Protein AF-A0A821VR45-F1 (afdb_monomer)

Radius of gyration: 16.84 Å; Cα contacts (8 Å, |Δi|>4): 100; chains: 1; bounding box: 35×27×66 Å

Solvent-accessible surface area (backbone atoms only — not comparable to full-atom values): 7878 Å² total; per-residue (Å²): 143,83,82,83,82,85,71,82,69,77,79,67,82,43,49,40,63,65,48,70,49,56,97,85,56,51,68,69,53,52,52,51,36,44,49,53,52,52,53,49,39,57,58,25,68,75,42,59,81,92,66,40,83,59,48,47,70,58,50,37,40,40,54,46,27,44,53,37,61,68,35,69,70,50,30,48,49,30,75,72,71,72,58,77,80,81,74,71,62,79,87,74,53,48,59,63,46,27,68,47,36,78,88,36,44,63,58,37,51,53,52,57,72,75,47,51,75,68,54,50,52,40,51,72,76,43,80,70,98,119

Sequence (130 aa):
MGQETSKQTETLPTPYDILGATQTDNDYRLRLAYYKRIHQYKKDRLQTPENRKITPEYFSLICRAYETLSDRDKRKKYDEDGEWIKHLPLENYTLQQL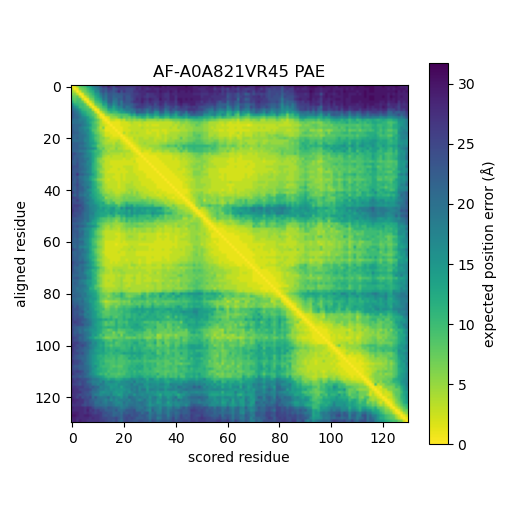AAEPELANELKTRLKNATLREINFLLIYPSPF

Secondary structure (DSSP, 8-state):
-----------PPPHHHHHT--TT--HHHHHHHHHHHHHHHHHHHTS-GGG-SS-HHHHHHHHHHHHHHHSHHHHHHHHHH----S---GGG--HHHHHH-GGGHHHHHHHHHHS-HHHHHHHHHS----

Foldseek 3Di:
DDDDDPDPPPCDQALCNLLVHDPPDDLVVLVVSLVVVVVLQVVLVVDDPVSRPAALLSNQQSVQSSVQCNDPVSVVCCVVVVDGDSDDPPVLGQLSSLVRDPVSVVVSVVCVVVDDPVVVCCSVPPSDPD

pLDDT: mean 73.31, std 14.14, range [34.53, 88.19]

Mean predicted aligned error: 10.78 Å

Structure (mmCIF, N/CA/C/O backbone):
data_AF-A0A821VR45-F1
#
_entry.id   AF-A0A821VR45-F1
#
loop_
_atom_site.group_PDB
_atom_site.id
_atom_site.type_symbol
_atom_site.label_atom_id
_atom_site.label_alt_id
_atom_site.label_comp_id
_atom_site.label_asym_id
_atom_site.label_entity_id
_atom_site.label_seq_id
_atom_site.pdbx_PDB_ins_code
_atom_site.Cartn_x
_atom_site.Cartn_y
_atom_site.Cartn_z
_atom_site.occupancy
_atom_site.B_iso_or_equiv
_atom_site.auth_seq_id
_atom_site.auth_comp_id
_atom_site.auth_asym_id
_atom_site.auth_atom_id
_atom_site.pdbx_PDB_model_num
ATOM 1 N N . MET A 1 1 ? -1.635 -12.025 42.981 1.00 40.75 1 MET A N 1
ATOM 2 C CA . MET A 1 1 ? -0.946 -13.045 42.163 1.00 40.75 1 MET A CA 1
ATOM 3 C C . MET A 1 1 ? -1.693 -13.164 40.843 1.00 40.75 1 MET A C 1
ATOM 5 O O . MET A 1 1 ? -2.676 -13.880 40.766 1.00 40.75 1 MET A O 1
ATOM 9 N N . GLY A 1 2 ? -1.294 -12.375 39.850 1.00 44.62 2 GLY A N 1
ATOM 10 C CA . GLY A 1 2 ? -1.759 -12.481 38.468 1.00 44.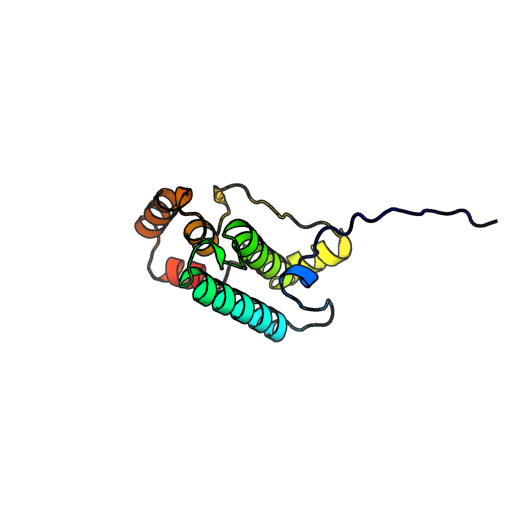62 2 GLY A CA 1
ATOM 11 C C . GLY A 1 2 ? -0.516 -12.295 37.617 1.00 44.62 2 GLY A C 1
ATOM 12 O O . GLY A 1 2 ? -0.055 -11.170 37.469 1.00 44.62 2 GLY A O 1
ATOM 13 N N . GLN A 1 3 ? 0.109 -13.413 37.261 1.00 35.81 3 GLN A N 1
ATOM 14 C CA . GLN A 1 3 ? 1.413 -13.448 36.614 1.00 35.81 3 GLN A CA 1
ATOM 15 C C . GLN A 1 3 ? 1.335 -12.938 35.177 1.00 35.81 3 GLN A C 1
ATOM 17 O O . GLN A 1 3 ? 0.355 -13.154 34.464 1.00 35.81 3 GLN A O 1
ATOM 22 N N . GLU A 1 4 ? 2.423 -12.271 34.820 1.00 47.53 4 GLU A N 1
ATOM 23 C CA . GLU A 1 4 ? 2.854 -11.824 33.508 1.00 47.53 4 GLU A CA 1
ATOM 24 C C . GLU A 1 4 ? 2.512 -12.762 32.344 1.00 47.53 4 GLU A C 1
ATOM 26 O O . GLU A 1 4 ? 2.774 -13.961 32.376 1.00 47.53 4 GLU A O 1
ATOM 31 N N . THR A 1 5 ? 2.095 -12.161 31.229 1.00 39.16 5 THR A N 1
ATOM 32 C CA . THR A 1 5 ? 2.602 -12.575 29.914 1.00 39.16 5 THR A CA 1
ATOM 33 C C . THR A 1 5 ? 3.087 -11.341 29.167 1.00 39.16 5 THR A C 1
ATOM 35 O O . THR A 1 5 ? 2.423 -10.769 28.308 1.00 39.16 5 THR A O 1
ATOM 38 N N . SER A 1 6 ? 4.297 -10.929 29.529 1.00 48.25 6 SER A N 1
ATOM 39 C CA . SER A 1 6 ? 5.170 -10.095 28.715 1.00 48.25 6 SER A CA 1
ATOM 40 C C . SER A 1 6 ? 5.454 -10.825 27.400 1.00 48.25 6 SER A C 1
ATOM 42 O O . SER A 1 6 ? 6.446 -11.539 27.280 1.00 48.25 6 SER A O 1
ATOM 44 N N . LYS A 1 7 ? 4.578 -10.691 26.401 1.00 40.00 7 LYS A N 1
ATOM 45 C CA . LYS A 1 7 ? 4.986 -10.951 25.021 1.00 40.00 7 LYS A CA 1
ATOM 46 C C . LYS A 1 7 ? 5.682 -9.696 24.542 1.00 40.00 7 LYS A C 1
ATOM 48 O O . LYS A 1 7 ? 5.051 -8.675 24.296 1.00 40.00 7 LYS A O 1
ATOM 53 N N . GLN A 1 8 ? 7.002 -9.787 24.469 1.00 34.53 8 GLN A N 1
ATOM 54 C CA . GLN A 1 8 ? 7.825 -8.918 23.650 1.00 34.53 8 GLN A CA 1
ATOM 55 C C . GLN A 1 8 ? 7.246 -8.958 22.227 1.00 34.53 8 GLN A C 1
ATOM 57 O O . GLN A 1 8 ? 7.567 -9.846 21.445 1.00 34.53 8 GLN A O 1
ATOM 62 N N . THR A 1 9 ? 6.314 -8.064 21.899 1.00 40.84 9 THR A N 1
ATOM 63 C CA . THR A 1 9 ? 5.933 -7.822 20.511 1.00 40.84 9 THR A CA 1
ATOM 64 C C . THR A 1 9 ? 7.107 -7.092 19.900 1.00 40.84 9 THR A C 1
A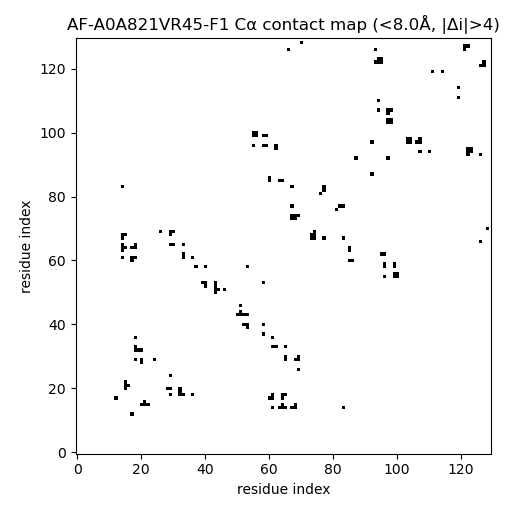TOM 66 O O . THR A 1 9 ? 7.219 -5.875 20.034 1.00 40.84 9 THR A O 1
ATOM 69 N N . GLU A 1 10 ? 8.018 -7.836 19.277 1.00 42.62 10 GLU A N 1
ATOM 70 C CA . GLU A 1 10 ? 8.841 -7.293 18.204 1.00 42.62 10 GLU A CA 1
ATOM 71 C C . GLU A 1 10 ? 7.875 -6.532 17.294 1.00 42.62 10 GLU A C 1
ATOM 73 O O . GLU A 1 10 ? 7.001 -7.134 16.670 1.00 42.62 10 GLU A O 1
ATOM 78 N N . THR A 1 11 ? 7.910 -5.199 17.343 1.00 52.22 11 THR A N 1
ATOM 79 C CA . THR A 1 11 ? 6.956 -4.335 16.645 1.00 52.22 11 THR A CA 1
ATOM 80 C C . THR A 1 11 ? 7.258 -4.414 15.159 1.00 52.22 11 THR A C 1
ATOM 82 O O . THR A 1 11 ? 7.928 -3.556 14.585 1.00 52.22 11 THR A O 1
ATOM 85 N N . LEU A 1 12 ? 6.834 -5.508 14.535 1.00 57.62 12 LEU A N 1
ATOM 86 C CA . LEU A 1 12 ? 6.828 -5.648 13.099 1.00 57.62 12 LEU A CA 1
ATOM 87 C C . LEU A 1 12 ? 5.955 -4.510 12.559 1.00 57.62 12 LEU A C 1
ATOM 89 O O . LEU A 1 12 ? 4.847 -4.327 13.063 1.00 57.62 12 LEU A O 1
ATOM 93 N N . PRO A 1 13 ? 6.434 -3.740 11.567 1.00 73.12 13 PRO A N 1
ATOM 94 C CA . PRO A 1 13 ? 5.687 -2.602 11.056 1.00 73.12 13 PRO A CA 1
ATOM 95 C C . PRO A 1 13 ? 4.322 -3.090 10.575 1.00 73.12 13 PRO A C 1
ATOM 97 O O . PRO A 1 13 ? 4.239 -3.980 9.719 1.00 73.12 13 PRO A O 1
ATOM 100 N N . THR A 1 14 ? 3.260 -2.559 11.177 1.00 85.06 14 THR A N 1
ATOM 101 C CA . THR A 1 14 ? 1.897 -2.934 10.810 1.00 85.06 14 THR A CA 1
ATOM 102 C C . THR A 1 14 ? 1.546 -2.315 9.452 1.00 85.06 14 THR A C 1
ATOM 104 O O . THR A 1 14 ? 2.149 -1.312 9.051 1.00 85.06 14 THR A O 1
ATOM 107 N N . PRO A 1 15 ? 0.556 -2.853 8.719 1.00 84.19 15 PRO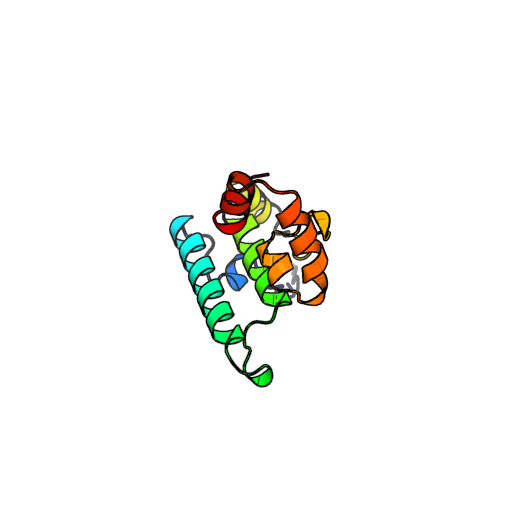 A N 1
ATOM 108 C CA . PRO A 1 15 ? 0.040 -2.214 7.509 1.00 84.19 15 PRO A CA 1
ATOM 109 C C . PRO A 1 15 ? -0.362 -0.751 7.752 1.00 84.19 15 PRO A C 1
ATOM 111 O O . PRO A 1 15 ? -0.124 0.121 6.912 1.00 84.19 15 PRO A O 1
ATOM 114 N N . TYR A 1 16 ? -0.924 -0.480 8.933 1.00 86.81 16 TYR A N 1
ATOM 115 C CA . TYR A 1 16 ? -1.316 0.850 9.385 1.00 86.81 16 TYR A CA 1
ATOM 116 C C . TYR A 1 16 ? -0.100 1.780 9.534 1.00 86.81 16 TYR A C 1
ATOM 118 O O . TYR A 1 16 ? -0.110 2.883 8.982 1.00 86.81 16 TYR A O 1
ATOM 126 N N . ASP A 1 17 ? 0.992 1.313 10.150 1.00 87.88 17 ASP A N 1
ATOM 127 C CA . ASP A 1 17 ? 2.240 2.083 10.288 1.00 87.88 17 ASP A CA 1
ATOM 128 C C . ASP A 1 17 ? 2.893 2.384 8.930 1.00 87.88 17 ASP A C 1
ATOM 130 O O . ASP A 1 17 ? 3.390 3.489 8.685 1.00 87.88 17 ASP A O 1
ATOM 134 N N . ILE A 1 18 ? 2.860 1.416 8.010 1.00 88.19 18 ILE A N 1
ATOM 135 C CA . ILE A 1 18 ? 3.464 1.540 6.677 1.00 88.19 18 ILE A CA 1
ATOM 136 C C . ILE A 1 18 ? 2.745 2.602 5.847 1.00 88.19 18 ILE A C 1
ATOM 138 O O . ILE A 1 18 ? 3.401 3.423 5.202 1.00 88.19 18 ILE A O 1
ATOM 142 N N . LEU A 1 19 ? 1.410 2.636 5.879 1.00 85.25 19 LEU A N 1
ATOM 143 C CA . LEU A 1 19 ? 0.656 3.712 5.232 1.00 85.25 19 LEU A CA 1
ATOM 144 C C . LEU A 1 19 ? 0.764 5.024 6.020 1.00 85.25 19 LEU A C 1
ATOM 146 O O . LEU A 1 19 ? 0.785 6.103 5.420 1.00 85.25 19 LEU A O 1
ATOM 150 N N . GLY A 1 20 ? 0.927 4.950 7.342 1.00 85.06 20 GLY A N 1
ATOM 151 C CA . GLY A 1 20 ? 0.768 6.078 8.259 1.00 85.06 20 GLY A CA 1
ATOM 152 C C . GLY A 1 20 ? -0.708 6.426 8.456 1.00 85.06 20 GLY A C 1
ATOM 153 O O . GLY A 1 20 ? -1.067 7.602 8.426 1.00 85.06 20 GLY A O 1
ATOM 154 N N . ALA A 1 21 ? -1.550 5.400 8.565 1.00 86.62 21 ALA A N 1
ATOM 155 C CA . ALA A 1 21 ? -2.987 5.497 8.800 1.00 86.62 21 ALA A CA 1
ATOM 156 C C . ALA A 1 21 ? -3.349 4.816 10.126 1.00 86.62 21 ALA A C 1
ATOM 158 O O . ALA A 1 21 ? -2.566 4.032 10.655 1.00 86.62 21 ALA A O 1
ATOM 159 N N . THR A 1 22 ? -4.533 5.093 10.664 1.00 84.31 22 THR A N 1
ATOM 160 C CA . THR A 1 22 ? -5.035 4.465 11.895 1.00 84.31 22 THR A CA 1
ATOM 161 C C . THR A 1 22 ? -6.105 3.413 11.603 1.00 84.31 22 THR A C 1
ATOM 163 O O . THR A 1 22 ? -6.795 3.467 10.586 1.00 84.31 22 THR A O 1
ATOM 166 N N . GLN A 1 23 ? -6.321 2.484 12.541 1.00 80.38 23 GLN A N 1
ATOM 167 C CA . GLN A 1 23 ? -7.432 1.515 12.492 1.00 80.38 23 GLN A CA 1
ATOM 168 C C . GLN A 1 23 ? -8.821 2.166 12.411 1.00 80.38 23 GLN A C 1
ATOM 170 O O . GLN A 1 23 ? -9.785 1.516 12.022 1.00 80.38 23 GLN A O 1
ATOM 175 N N . THR A 1 24 ? -8.941 3.446 12.758 1.00 82.44 24 THR A N 1
ATOM 176 C CA . THR A 1 24 ? -10.186 4.221 12.677 1.00 82.44 24 THR A CA 1
ATOM 177 C C . THR A 1 24 ? -10.349 4.973 11.356 1.00 82.44 24 THR A C 1
ATOM 179 O O . THR A 1 24 ? -11.403 5.564 11.116 1.00 82.44 24 THR A O 1
ATOM 182 N N . ASP A 1 25 ? -9.332 4.976 10.489 1.00 83.56 25 ASP A N 1
ATOM 183 C CA . ASP A 1 25 ? -9.400 5.677 9.214 1.00 83.56 25 ASP A CA 1
ATOM 184 C C . ASP A 1 25 ? -10.342 4.965 8.229 1.00 83.56 25 ASP A C 1
ATOM 186 O O . ASP A 1 25 ? -10.371 3.734 8.094 1.00 83.56 25 ASP A O 1
ATOM 190 N N . ASN A 1 26 ? -11.118 5.790 7.522 1.00 85.12 26 ASN A N 1
ATOM 191 C CA . ASN A 1 26 ? -12.023 5.374 6.453 1.00 85.12 26 ASN A CA 1
ATOM 192 C C . ASN A 1 26 ? -11.238 5.058 5.163 1.00 85.12 26 ASN A C 1
ATOM 194 O O . ASN A 1 26 ? -10.153 5.599 4.935 1.00 85.12 26 ASN A O 1
ATOM 198 N N . ASP A 1 27 ? -11.834 4.271 4.272 1.00 82.88 27 ASP A N 1
ATOM 199 C CA . ASP A 1 27 ? -11.307 3.831 2.974 1.00 82.88 27 ASP A CA 1
ATOM 200 C C . ASP A 1 27 ? -10.748 5.005 2.146 1.00 82.88 27 ASP A C 1
ATOM 202 O O . ASP A 1 27 ? -9.677 4.919 1.538 1.00 82.88 27 ASP A O 1
ATOM 206 N N . TYR A 1 28 ? -11.422 6.161 2.189 1.00 84.00 28 TYR A N 1
ATOM 207 C CA . TYR A 1 28 ? -10.952 7.391 1.544 1.00 84.00 28 TYR A CA 1
ATOM 208 C C . TYR A 1 28 ? -9.592 7.870 2.078 1.00 84.00 28 TYR A C 1
ATOM 210 O O . TYR A 1 28 ? -8.716 8.265 1.305 1.00 84.00 28 TYR A O 1
ATOM 218 N N . ARG A 1 29 ? -9.393 7.837 3.400 1.00 85.12 29 ARG A N 1
ATOM 219 C CA . ARG A 1 29 ? -8.137 8.261 4.031 1.00 85.12 29 ARG A CA 1
ATOM 220 C C . ARG A 1 29 ? -7.014 7.267 3.776 1.00 85.12 29 ARG A C 1
ATOM 222 O O . ARG A 1 29 ? -5.906 7.709 3.484 1.00 85.12 29 ARG A O 1
ATOM 229 N N . LEU A 1 30 ? -7.311 5.967 3.790 1.00 85.56 30 LEU A N 1
ATOM 230 C CA . LEU A 1 30 ? -6.360 4.918 3.409 1.00 85.56 30 LEU A CA 1
ATOM 231 C C . LEU A 1 30 ? -5.863 5.125 1.976 1.00 85.56 30 LEU A C 1
ATOM 233 O O . LEU A 1 30 ? -4.658 5.152 1.723 1.00 85.56 30 LEU A O 1
ATOM 237 N N . ARG A 1 31 ? -6.786 5.389 1.048 1.00 84.94 31 ARG A N 1
ATOM 238 C CA . ARG A 1 31 ? -6.462 5.708 -0.346 1.00 84.94 31 ARG A CA 1
ATOM 239 C C . ARG A 1 31 ? -5.607 6.971 -0.465 1.00 84.94 31 ARG A C 1
ATOM 241 O O . ARG A 1 31 ? -4.642 6.997 -1.226 1.00 84.94 31 ARG A O 1
ATOM 248 N N . LEU A 1 32 ? -5.928 8.019 0.292 1.00 85.69 32 LEU A N 1
ATOM 249 C CA . LEU A 1 32 ? -5.154 9.260 0.289 1.00 85.69 32 LEU A CA 1
ATOM 250 C C . LEU A 1 32 ? -3.737 9.060 0.852 1.00 85.69 32 LEU A C 1
ATOM 252 O O . LEU A 1 32 ? -2.778 9.593 0.291 1.00 85.69 32 LEU A O 1
ATOM 256 N N . ALA A 1 33 ? -3.594 8.302 1.940 1.00 86.25 33 ALA A N 1
ATOM 257 C CA . ALA A 1 33 ? -2.304 7.956 2.531 1.00 86.25 33 ALA A CA 1
ATOM 258 C C . ALA A 1 33 ? -1.443 7.167 1.537 1.00 86.25 33 ALA A C 1
ATOM 260 O O . ALA A 1 33 ? -0.296 7.539 1.288 1.00 86.25 33 ALA A O 1
ATOM 261 N N . TYR A 1 34 ? -2.036 6.166 0.885 1.00 86.06 34 TYR A N 1
ATOM 262 C CA . TYR A 1 34 ? -1.398 5.413 -0.186 1.00 86.06 34 TYR A CA 1
ATOM 263 C C . TYR A 1 34 ? -0.897 6.337 -1.307 1.00 86.06 34 TYR A C 1
ATOM 265 O O . TYR A 1 34 ? 0.301 6.357 -1.588 1.00 86.06 34 TYR A O 1
ATOM 273 N N . TYR A 1 35 ? -1.749 7.203 -1.873 1.00 84.19 35 TYR A N 1
ATOM 274 C CA . TYR A 1 35 ? -1.315 8.132 -2.923 1.00 84.19 35 TYR A CA 1
ATOM 275 C C . TYR A 1 35 ? -0.166 9.040 -2.482 1.00 84.19 35 TYR A C 1
ATOM 277 O O . TYR A 1 35 ? 0.776 9.241 -3.251 1.00 84.19 35 TYR A O 1
ATOM 285 N N . LYS A 1 36 ? -0.192 9.563 -1.250 1.00 86.00 36 LYS A N 1
ATOM 286 C CA . LYS A 1 36 ? 0.907 10.383 -0.716 1.00 86.00 36 LYS A CA 1
ATOM 287 C C . LYS A 1 36 ? 2.236 9.627 -0.740 1.00 86.00 36 LYS A C 1
ATOM 289 O O . LYS A 1 36 ? 3.235 10.196 -1.179 1.00 86.00 36 LYS A O 1
ATOM 294 N N . ARG A 1 37 ? 2.248 8.352 -0.342 1.00 85.62 37 ARG A N 1
ATOM 295 C CA . ARG A 1 37 ? 3.451 7.504 -0.385 1.00 85.62 37 ARG A CA 1
ATOM 296 C C . ARG A 1 37 ? 3.917 7.243 -1.818 1.00 85.62 37 ARG A C 1
ATOM 298 O O . ARG A 1 37 ? 5.108 7.355 -2.095 1.00 85.62 37 ARG A O 1
ATOM 305 N N . ILE A 1 38 ? 2.996 6.995 -2.752 1.00 81.81 38 ILE A N 1
ATOM 306 C CA . ILE A 1 38 ? 3.330 6.843 -4.179 1.00 81.81 38 ILE A CA 1
ATOM 307 C C . ILE A 1 38 ? 3.967 8.120 -4.740 1.00 81.81 38 ILE A C 1
ATOM 309 O O . ILE A 1 38 ? 4.959 8.055 -5.465 1.00 81.81 38 ILE A O 1
ATOM 313 N N . HIS A 1 39 ? 3.427 9.293 -4.407 1.00 80.88 39 HIS A N 1
ATOM 314 C CA . HIS A 1 39 ? 3.992 10.572 -4.838 1.00 80.88 39 HIS A CA 1
ATOM 315 C C . HIS A 1 39 ? 5.386 10.817 -4.252 1.00 80.88 39 HIS A C 1
ATOM 317 O O . HIS A 1 39 ? 6.269 11.278 -4.976 1.00 80.88 39 HIS A O 1
ATOM 323 N N . GLN A 1 40 ? 5.602 10.471 -2.980 1.00 82.31 40 GLN A N 1
ATOM 324 C CA . GLN A 1 40 ? 6.923 10.521 -2.350 1.00 82.31 40 GLN A CA 1
ATOM 325 C C . GLN A 1 40 ? 7.908 9.594 -3.064 1.00 82.31 40 GLN A C 1
ATOM 327 O O . GLN A 1 40 ? 8.971 10.049 -3.466 1.00 82.31 40 GLN A O 1
ATOM 332 N N . TYR A 1 41 ? 7.522 8.346 -3.337 1.00 81.56 41 TYR A N 1
ATOM 333 C CA . TYR A 1 41 ? 8.370 7.403 -4.065 1.00 81.56 41 TYR A CA 1
ATOM 334 C C . TYR A 1 41 ? 8.709 7.890 -5.475 1.00 81.56 41 TYR A C 1
ATOM 336 O O . TYR A 1 41 ? 9.862 7.830 -5.891 1.00 81.56 41 TYR A O 1
ATOM 344 N N . LYS A 1 42 ? 7.731 8.430 -6.215 1.00 75.00 42 LYS A N 1
ATOM 345 C CA . LYS A 1 42 ? 7.972 9.015 -7.545 1.00 75.00 42 LYS A CA 1
ATOM 346 C C . LYS A 1 42 ? 8.970 10.170 -7.474 1.00 75.00 42 LYS A C 1
ATOM 348 O O . LYS A 1 42 ? 9.866 10.238 -8.309 1.00 75.00 42 LYS A O 1
ATOM 353 N N . LYS A 1 43 ? 8.846 11.050 -6.477 1.00 79.06 43 LYS A N 1
ATOM 354 C CA . LYS A 1 43 ? 9.792 12.150 -6.248 1.00 79.06 43 LYS A CA 1
ATOM 355 C C . LYS A 1 43 ? 11.180 11.635 -5.851 1.00 79.06 43 LYS A C 1
ATOM 357 O O . LYS A 1 43 ? 12.178 12.171 -6.317 1.00 79.06 43 LYS A O 1
ATOM 362 N N . ASP A 1 44 ? 11.256 10.595 -5.031 1.00 79.06 44 ASP A N 1
ATOM 363 C CA . ASP A 1 44 ? 12.509 9.971 -4.592 1.00 79.06 44 ASP A CA 1
ATOM 364 C C . ASP A 1 44 ? 13.215 9.221 -5.719 1.00 79.06 44 ASP A C 1
ATOM 366 O O . ASP A 1 44 ? 14.431 9.309 -5.846 1.00 79.06 44 ASP A O 1
ATOM 370 N N . ARG A 1 45 ? 12.479 8.558 -6.614 1.00 71.44 45 ARG A N 1
ATOM 371 C CA . ARG A 1 45 ? 13.061 7.916 -7.802 1.00 71.44 45 ARG A CA 1
ATOM 372 C C . ARG A 1 45 ? 13.728 8.895 -8.761 1.00 71.44 45 ARG A C 1
ATOM 374 O O . ARG A 1 45 ? 14.641 8.489 -9.474 1.00 71.44 45 ARG A O 1
ATOM 381 N N . LEU A 1 46 ? 13.248 10.138 -8.803 1.00 71.75 46 LEU A N 1
ATOM 382 C CA . LEU A 1 46 ? 13.839 11.216 -9.597 1.00 71.75 46 LEU A CA 1
ATOM 383 C C . LEU A 1 46 ? 15.086 11.816 -8.926 1.00 71.75 46 LEU A C 1
ATOM 385 O O . LEU A 1 46 ? 15.817 12.561 -9.573 1.00 71.75 46 LEU A O 1
ATOM 389 N N . GLN A 1 47 ? 15.334 11.501 -7.651 1.00 72.19 47 GLN A N 1
ATOM 390 C CA . GLN A 1 47 ? 16.538 11.901 -6.928 1.00 72.19 47 GLN A CA 1
ATOM 391 C C . GLN A 1 47 ? 17.676 10.891 -7.145 1.00 72.19 47 GLN A C 1
ATOM 393 O O . GLN A 1 47 ? 17.481 9.764 -7.620 1.00 72.19 47 GLN A O 1
ATOM 398 N N . THR A 1 48 ? 18.895 11.310 -6.800 1.00 71.56 48 THR A N 1
ATOM 399 C CA . THR A 1 48 ? 20.081 10.450 -6.827 1.00 71.56 48 THR A CA 1
ATOM 400 C C . THR A 1 48 ? 19.885 9.218 -5.930 1.00 71.56 48 THR A C 1
ATOM 402 O O . THR A 1 48 ? 19.177 9.307 -4.924 1.00 71.56 48 THR A O 1
ATOM 405 N N . PRO A 1 49 ? 20.488 8.057 -6.263 1.00 66.62 49 PRO A N 1
ATOM 406 C CA . PRO A 1 49 ? 20.300 6.806 -5.519 1.00 66.62 49 PRO A CA 1
ATOM 407 C C . PRO A 1 49 ? 20.551 6.927 -4.011 1.00 66.62 49 PRO A C 1
ATOM 409 O O . PRO A 1 49 ? 19.817 6.330 -3.232 1.00 66.62 49 PRO A O 1
ATOM 412 N N . GLU A 1 50 ? 21.523 7.751 -3.614 1.00 68.50 50 GLU A N 1
ATOM 413 C CA . GLU A 1 50 ? 21.896 8.015 -2.215 1.00 68.50 50 GLU A CA 1
ATOM 414 C C . GLU A 1 50 ? 20.826 8.784 -1.420 1.00 68.50 50 GLU A C 1
ATOM 416 O O . GLU A 1 50 ? 20.775 8.677 -0.201 1.00 68.50 50 GLU A O 1
ATOM 421 N N . ASN A 1 51 ? 19.937 9.521 -2.096 1.00 68.19 51 ASN A N 1
ATOM 422 C CA . ASN A 1 51 ? 18.872 10.310 -1.466 1.00 68.19 51 ASN A CA 1
ATOM 423 C C . ASN A 1 51 ? 17.497 9.627 -1.517 1.00 68.19 51 ASN A C 1
ATOM 425 O O . ASN A 1 51 ? 16.489 10.226 -1.128 1.00 68.19 51 ASN A O 1
ATOM 429 N N . ARG A 1 52 ? 17.421 8.382 -1.999 1.00 71.69 52 ARG A N 1
ATOM 430 C CA . ARG A 1 52 ? 16.162 7.631 -2.050 1.00 71.69 52 ARG A CA 1
ATOM 431 C C . ARG A 1 52 ? 15.751 7.232 -0.639 1.00 71.69 52 ARG A C 1
ATOM 433 O O . ARG A 1 52 ? 16.363 6.357 -0.039 1.00 71.69 52 ARG A O 1
ATOM 440 N N . LYS A 1 53 ? 14.683 7.842 -0.122 1.00 73.31 53 LYS A N 1
ATOM 441 C CA . LYS A 1 53 ? 14.136 7.481 1.196 1.00 73.31 53 LYS A CA 1
ATOM 442 C C . LYS A 1 53 ? 13.250 6.245 1.124 1.00 73.31 53 LYS A C 1
ATOM 444 O O . LYS A 1 53 ? 13.117 5.531 2.111 1.00 73.31 53 LYS A O 1
ATOM 449 N N . ILE A 1 54 ? 12.643 5.998 -0.037 1.00 73.44 54 ILE A N 1
ATOM 450 C CA . ILE A 1 54 ? 11.794 4.834 -0.282 1.00 73.44 54 ILE A CA 1
ATOM 451 C C . ILE A 1 54 ? 12.504 3.884 -1.247 1.00 73.44 54 ILE A C 1
ATOM 453 O O . ILE A 1 54 ? 12.694 4.197 -2.426 1.00 73.44 54 ILE A O 1
ATOM 457 N N . THR A 1 55 ? 12.875 2.711 -0.741 1.00 79.00 55 THR A N 1
ATOM 458 C CA . THR A 1 55 ? 13.414 1.611 -1.545 1.00 79.00 55 THR A CA 1
ATOM 459 C C . THR A 1 55 ? 12.293 0.895 -2.317 1.00 79.00 55 THR A C 1
ATOM 461 O O . THR A 1 55 ? 11.126 0.973 -1.920 1.00 79.00 55 THR A O 1
ATOM 464 N N . PRO A 1 56 ? 12.611 0.199 -3.426 1.00 75.56 56 PRO A N 1
ATOM 465 C CA . PRO A 1 56 ? 11.669 -0.678 -4.133 1.00 75.56 56 PRO A CA 1
ATOM 466 C C . PRO A 1 56 ? 10.945 -1.675 -3.217 1.00 75.56 56 PRO A C 1
ATOM 468 O O . PRO A 1 56 ? 9.717 -1.769 -3.246 1.00 75.56 56 PRO A O 1
ATOM 471 N N . GLU A 1 57 ? 11.689 -2.301 -2.308 1.00 79.19 57 GLU A N 1
ATOM 472 C CA . GLU A 1 57 ? 11.161 -3.237 -1.315 1.00 79.19 57 GLU A CA 1
ATOM 473 C C . GLU A 1 57 ? 10.114 -2.572 -0.410 1.00 79.19 57 GLU A C 1
ATOM 475 O O . GLU A 1 57 ? 9.009 -3.087 -0.228 1.00 79.19 57 GLU A O 1
ATOM 480 N N . TYR A 1 58 ? 10.415 -1.372 0.104 1.00 82.56 58 TYR A N 1
ATOM 481 C CA . TYR A 1 58 ? 9.481 -0.619 0.943 1.00 82.56 58 TYR A CA 1
ATOM 482 C C . TYR A 1 58 ? 8.251 -0.148 0.156 1.00 82.56 58 TYR A C 1
ATOM 484 O O . TYR A 1 58 ? 7.137 -0.123 0.679 1.00 82.56 58 TYR A O 1
ATOM 492 N N . PHE A 1 59 ? 8.417 0.184 -1.124 1.00 82.25 59 PHE A N 1
ATOM 493 C CA . PHE A 1 59 ? 7.299 0.497 -2.011 1.00 82.25 59 PHE A CA 1
ATOM 494 C C . PHE A 1 59 ? 6.367 -0.704 -2.211 1.00 82.25 59 PHE A C 1
ATOM 496 O O . PHE A 1 59 ? 5.142 -0.541 -2.210 1.00 82.25 59 PHE A O 1
ATOM 503 N N . SER A 1 60 ? 6.924 -1.912 -2.326 1.00 81.06 60 SER A N 1
ATOM 504 C CA . SER A 1 60 ? 6.123 -3.133 -2.396 1.00 81.06 60 SER A CA 1
ATOM 505 C C . SER A 1 60 ? 5.299 -3.347 -1.125 1.00 81.06 60 SER A C 1
ATOM 507 O O . SER A 1 60 ? 4.103 -3.642 -1.213 1.00 81.06 60 SER A O 1
ATOM 509 N N . LEU A 1 61 ? 5.894 -3.085 0.046 1.00 84.44 61 LEU A N 1
ATOM 510 C CA . LEU A 1 61 ? 5.198 -3.125 1.336 1.00 84.44 61 LEU A CA 1
ATOM 511 C C . LEU A 1 61 ? 4.058 -2.101 1.415 1.00 84.44 61 LEU A C 1
ATOM 513 O O . LEU A 1 61 ? 2.985 -2.437 1.907 1.00 84.44 61 LEU A O 1
ATOM 517 N N . ILE A 1 62 ? 4.246 -0.880 0.897 1.00 86.75 62 ILE A N 1
ATOM 518 C CA . ILE A 1 62 ? 3.189 0.147 0.837 1.00 86.75 62 ILE A CA 1
ATOM 519 C C . ILE A 1 62 ? 1.998 -0.336 0.005 1.00 86.75 62 ILE A C 1
ATOM 521 O O . ILE A 1 62 ? 0.850 -0.187 0.427 1.00 86.75 62 ILE A O 1
ATOM 525 N N . CYS A 1 63 ? 2.257 -0.914 -1.171 1.00 84.00 63 CYS A N 1
ATOM 526 C CA . CYS A 1 63 ? 1.201 -1.450 -2.030 1.00 84.00 63 CYS A CA 1
ATOM 527 C C . CYS A 1 63 ? 0.449 -2.583 -1.334 1.00 84.00 63 CYS A C 1
ATOM 529 O O . CYS A 1 63 ? -0.780 -2.604 -1.340 1.00 84.00 63 CYS A O 1
ATOM 531 N N . ARG A 1 64 ? 1.186 -3.480 -0.676 1.00 83.69 64 ARG A N 1
ATOM 532 C CA . ARG A 1 64 ? 0.608 -4.629 0.014 1.00 83.69 64 ARG A CA 1
ATOM 533 C C . ARG A 1 64 ? -0.230 -4.226 1.220 1.00 83.69 64 ARG A C 1
ATOM 535 O O . ARG A 1 64 ? -1.333 -4.727 1.404 1.00 83.69 64 ARG A O 1
ATOM 542 N N . ALA A 1 65 ? 0.274 -3.292 2.014 1.00 87.25 65 ALA A N 1
ATOM 543 C CA . ALA A 1 65 ? -0.450 -2.760 3.151 1.00 87.25 65 ALA A CA 1
ATOM 544 C C . ALA A 1 65 ? -1.748 -2.064 2.705 1.00 87.25 65 ALA A C 1
ATOM 546 O O . ALA A 1 65 ? -2.782 -2.238 3.344 1.00 87.25 65 ALA A O 1
ATOM 547 N N . TYR A 1 66 ? -1.736 -1.351 1.573 1.00 87.44 66 TYR A N 1
ATOM 548 C CA . TYR A 1 66 ? -2.959 -0.773 1.020 1.00 87.44 66 TYR A CA 1
ATOM 549 C C . TYR A 1 66 ? -3.933 -1.855 0.556 1.00 87.44 66 TYR A C 1
ATOM 551 O O . TYR A 1 66 ? -5.108 -1.763 0.879 1.00 87.44 66 TYR A O 1
ATOM 559 N N . GLU A 1 67 ? -3.467 -2.898 -0.131 1.00 84.50 67 GLU A N 1
ATOM 560 C CA . GLU A 1 67 ? -4.316 -4.010 -0.572 1.00 84.50 67 GLU A CA 1
ATOM 561 C C . GLU A 1 67 ? -5.046 -4.673 0.608 1.00 84.50 67 GLU A C 1
ATOM 563 O O . GLU A 1 67 ? -6.269 -4.795 0.574 1.00 84.50 67 GLU A O 1
ATOM 568 N N . THR A 1 68 ? -4.321 -5.009 1.681 1.00 86.00 68 THR A N 1
ATOM 569 C CA . THR A 1 68 ? -4.903 -5.611 2.891 1.00 86.00 68 THR A CA 1
ATOM 570 C C . THR A 1 68 ? -5.910 -4.685 3.573 1.00 86.00 68 THR A C 1
ATOM 572 O O . THR A 1 68 ? -6.950 -5.152 4.020 1.00 86.00 68 THR A O 1
ATOM 575 N N . LEU A 1 69 ? -5.621 -3.382 3.665 1.00 85.69 69 LEU A N 1
ATOM 576 C CA . LEU A 1 69 ? -6.482 -2.426 4.373 1.00 85.69 69 LEU A CA 1
ATOM 577 C C . LEU A 1 69 ? -7.650 -1.897 3.529 1.00 85.69 69 LEU A C 1
ATOM 579 O O . LEU A 1 69 ? -8.638 -1.425 4.087 1.00 85.69 69 LEU A O 1
ATOM 583 N N . SER A 1 70 ? -7.523 -1.915 2.201 1.00 84.44 70 SER A N 1
ATOM 584 C CA . SER A 1 70 ? -8.537 -1.403 1.271 1.00 84.44 70 SER A CA 1
ATOM 585 C C . SER A 1 70 ? -9.726 -2.345 1.107 1.00 84.44 70 SER A C 1
ATOM 587 O O . SER A 1 70 ? -10.834 -1.887 0.833 1.00 84.44 70 SER A O 1
ATOM 589 N N . ASP A 1 71 ? -9.500 -3.644 1.283 1.00 84.19 71 ASP A N 1
ATOM 590 C CA . ASP A 1 71 ? -10.526 -4.673 1.218 1.00 84.19 71 ASP A CA 1
ATOM 591 C C . ASP A 1 71 ? -11.064 -4.935 2.629 1.00 84.19 71 ASP A C 1
ATOM 593 O O . ASP A 1 71 ? -10.308 -5.209 3.562 1.00 84.19 71 ASP A O 1
ATOM 597 N N . ARG A 1 72 ? -12.385 -4.828 2.800 1.00 83.31 72 ARG A N 1
ATOM 598 C CA . ARG A 1 72 ? -13.029 -4.977 4.111 1.00 83.31 72 ARG A CA 1
ATOM 599 C C . ARG A 1 72 ? -12.866 -6.378 4.684 1.00 83.31 72 ARG A C 1
ATOM 601 O O . ARG A 1 72 ? -12.699 -6.500 5.895 1.00 83.31 72 ARG A O 1
ATOM 608 N N . ASP A 1 73 ? -12.887 -7.408 3.844 1.00 83.75 73 ASP A N 1
ATOM 609 C CA . ASP A 1 73 ? -12.737 -8.793 4.283 1.00 83.75 73 ASP A CA 1
ATOM 610 C C . ASP A 1 73 ? -11.281 -9.080 4.672 1.00 83.75 73 ASP A C 1
ATOM 612 O O . ASP A 1 73 ? -11.028 -9.690 5.714 1.00 83.75 73 ASP A O 1
ATOM 616 N N . LYS A 1 74 ? -10.310 -8.572 3.892 1.00 83.81 74 LYS A N 1
ATOM 617 C CA . LYS A 1 74 ? -8.873 -8.682 4.221 1.00 83.81 74 LYS A CA 1
ATOM 618 C C . LYS A 1 74 ? -8.522 -7.878 5.479 1.00 83.81 74 LYS A C 1
ATOM 620 O O . LYS A 1 74 ? -7.784 -8.379 6.326 1.00 83.81 74 LYS A O 1
ATOM 625 N N . ARG A 1 75 ? -9.087 -6.678 5.646 1.00 84.75 75 ARG A N 1
ATOM 626 C CA . ARG A 1 75 ? -8.904 -5.832 6.836 1.00 84.75 75 ARG A CA 1
ATOM 627 C C . ARG A 1 75 ? -9.483 -6.487 8.079 1.00 84.75 75 ARG A C 1
ATOM 629 O O . ARG A 1 75 ? -8.808 -6.529 9.097 1.00 84.75 75 ARG A O 1
ATOM 636 N N . LYS A 1 76 ? -10.691 -7.046 7.984 1.00 84.38 76 LYS A N 1
ATOM 637 C CA . LYS A 1 76 ? -11.313 -7.766 9.095 1.00 84.38 76 LYS A CA 1
ATOM 638 C C . LYS A 1 76 ? -10.471 -8.971 9.517 1.00 84.38 76 LYS A C 1
ATOM 640 O O . LYS A 1 76 ? -10.189 -9.102 10.699 1.00 84.38 76 LYS A O 1
ATOM 645 N N . LYS A 1 77 ? -10.006 -9.790 8.565 1.00 84.06 77 LYS A N 1
ATOM 646 C CA . LYS A 1 77 ? -9.073 -10.891 8.862 1.00 84.06 77 LYS A CA 1
ATOM 647 C C . LYS A 1 77 ? -7.793 -10.403 9.527 1.00 84.06 77 LYS A C 1
ATOM 649 O O . LYS A 1 77 ? -7.349 -11.003 10.491 1.00 84.06 77 LYS A O 1
ATOM 654 N N . TYR A 1 78 ? -7.219 -9.302 9.047 1.00 83.62 78 TYR A N 1
ATOM 655 C CA . TYR A 1 78 ? -6.044 -8.714 9.683 1.00 83.62 78 TYR A CA 1
ATOM 656 C C . TYR A 1 78 ? -6.327 -8.257 11.121 1.00 83.62 78 TYR A C 1
ATOM 658 O O . TYR A 1 78 ? -5.515 -8.496 12.008 1.00 83.62 78 TYR A O 1
ATOM 666 N N . ASP A 1 79 ? -7.468 -7.612 11.357 1.00 82.44 79 ASP A N 1
ATOM 667 C CA . ASP A 1 79 ? -7.854 -7.134 12.684 1.00 82.44 79 ASP A CA 1
ATOM 668 C C . ASP A 1 79 ? -8.202 -8.305 13.642 1.00 82.44 79 ASP A C 1
ATOM 670 O O . ASP A 1 79 ? -8.038 -8.162 14.853 1.00 82.44 79 ASP A O 1
ATOM 674 N N . GLU A 1 80 ? -8.644 -9.458 13.118 1.00 83.25 80 GLU A N 1
ATOM 675 C CA . GLU A 1 80 ? -8.966 -10.681 13.878 1.00 83.25 80 GLU A CA 1
ATOM 676 C C . GLU A 1 80 ? -7.736 -11.567 14.157 1.00 83.25 80 GLU A C 1
ATOM 678 O O . GLU A 1 80 ? -7.519 -11.966 15.302 1.00 83.25 80 GLU A O 1
ATOM 683 N N . ASP A 1 81 ? -6.921 -11.855 13.139 1.00 80.50 81 ASP A N 1
ATOM 684 C CA . ASP A 1 81 ? -5.773 -12.768 13.228 1.00 80.50 81 ASP A CA 1
ATOM 685 C C . ASP A 1 81 ? -4.474 -12.043 13.624 1.00 80.50 81 ASP A C 1
ATOM 687 O O . ASP A 1 81 ? -3.534 -12.658 14.127 1.00 80.50 81 ASP A O 1
ATOM 691 N N . GLY A 1 82 ? -4.380 -10.730 13.382 1.00 76.50 82 GLY A N 1
ATOM 692 C CA . GLY A 1 82 ? -3.158 -9.939 13.573 1.00 76.50 82 GLY A CA 1
ATOM 693 C C . GLY A 1 82 ? -2.042 -10.251 12.568 1.00 76.50 82 GLY A C 1
ATOM 694 O O . GLY A 1 82 ? -0.958 -9.665 12.638 1.00 76.50 82 GLY A O 1
ATOM 695 N N . GLU A 1 83 ? -2.285 -11.157 11.622 1.00 74.12 83 GLU A N 1
ATOM 696 C CA . GLU A 1 83 ? -1.304 -11.599 10.640 1.00 74.12 83 GLU A CA 1
ATOM 697 C C . GLU A 1 83 ? -1.537 -10.941 9.279 1.00 74.12 83 GLU A C 1
ATOM 699 O O . GLU A 1 83 ? -2.646 -10.905 8.744 1.00 74.12 83 GLU A O 1
ATOM 704 N N . TRP A 1 84 ? -0.459 -10.432 8.677 1.00 80.12 84 TRP A N 1
ATOM 705 C CA . TRP A 1 84 ? -0.481 -9.963 7.295 1.00 80.12 84 TRP A CA 1
ATOM 706 C C . TRP A 1 84 ? 0.718 -10.478 6.513 1.00 80.12 84 TRP A C 1
ATOM 708 O O . TRP A 1 84 ? 1.844 -10.572 7.008 1.00 80.12 84 TRP A O 1
ATOM 718 N N . ILE A 1 85 ? 0.472 -10.777 5.242 1.00 74.06 85 ILE A N 1
ATOM 719 C CA . ILE A 1 85 ? 1.487 -11.317 4.347 1.00 74.06 85 ILE A CA 1
ATOM 720 C C . ILE A 1 85 ? 2.274 -10.156 3.736 1.00 74.06 85 ILE A C 1
ATOM 722 O O . ILE A 1 85 ? 1.755 -9.443 2.873 1.00 74.06 85 ILE A O 1
ATOM 726 N N . LYS A 1 86 ? 3.528 -9.996 4.174 1.00 72.19 86 LYS A N 1
ATOM 727 C CA . LYS A 1 86 ? 4.477 -8.976 3.686 1.00 72.19 86 LYS A CA 1
ATOM 728 C C . LYS A 1 86 ? 5.032 -9.287 2.299 1.00 72.19 86 LYS A C 1
ATOM 730 O O . LYS A 1 86 ? 5.240 -8.378 1.502 1.00 72.19 86 LYS A O 1
ATOM 735 N N . HIS A 1 87 ? 5.261 -10.570 2.026 1.00 67.06 87 HIS A N 1
ATOM 736 C CA . HIS A 1 87 ? 5.856 -11.060 0.789 1.00 67.06 87 HIS A CA 1
ATOM 737 C C . HIS A 1 87 ? 4.887 -12.015 0.106 1.00 67.06 87 HIS A C 1
ATOM 739 O O . HIS A 1 87 ? 4.510 -13.036 0.675 1.00 67.06 87 HIS A O 1
ATOM 745 N N . LEU A 1 88 ? 4.481 -11.671 -1.110 1.00 65.75 88 LEU A N 1
ATOM 746 C CA . LEU A 1 88 ? 3.729 -12.566 -1.982 1.00 65.75 88 LEU A CA 1
ATOM 747 C C . LEU A 1 88 ? 4.683 -13.366 -2.870 1.00 65.75 88 LEU A C 1
ATOM 749 O O . LEU A 1 88 ? 5.789 -12.905 -3.150 1.00 65.75 88 LEU A O 1
ATOM 753 N N . PRO A 1 89 ? 4.275 -14.545 -3.358 1.00 69.31 89 PRO A N 1
ATOM 754 C CA . PRO A 1 89 ? 4.967 -15.141 -4.486 1.00 69.31 89 PRO A CA 1
ATOM 755 C C . PRO A 1 89 ? 4.864 -14.198 -5.700 1.00 69.31 89 PRO A C 1
ATOM 757 O O . PRO A 1 89 ? 3.872 -13.485 -5.869 1.00 69.31 89 PRO A O 1
ATOM 760 N N . LEU A 1 90 ? 5.904 -14.187 -6.541 1.00 65.06 90 LEU A N 1
ATOM 761 C CA . LEU A 1 90 ? 6.048 -13.317 -7.724 1.00 65.06 90 LEU A CA 1
ATOM 762 C C . LEU A 1 90 ? 4.819 -13.320 -8.646 1.00 65.06 90 LEU A C 1
ATOM 764 O O . LEU A 1 90 ? 4.481 -12.310 -9.263 1.00 65.06 90 LEU A O 1
ATOM 768 N N . GLU A 1 91 ? 4.118 -14.446 -8.727 1.00 67.31 91 GLU A N 1
ATOM 769 C CA . GLU A 1 91 ? 2.862 -14.600 -9.467 1.00 67.31 91 GLU A CA 1
ATOM 770 C C . GLU A 1 91 ? 1.783 -13.596 -9.028 1.00 67.31 91 GLU A C 1
ATOM 772 O O . GLU A 1 91 ? 1.121 -12.996 -9.873 1.00 67.31 91 GLU A O 1
ATOM 777 N N . ASN A 1 92 ? 1.711 -13.277 -7.736 1.00 71.44 92 ASN A N 1
ATOM 778 C CA . ASN A 1 92 ? 0.681 -12.411 -7.168 1.00 71.44 92 ASN A CA 1
ATOM 779 C C . ASN A 1 92 ? 1.114 -10.938 -7.058 1.00 71.44 92 ASN A C 1
ATOM 781 O O . ASN A 1 92 ? 0.382 -10.115 -6.511 1.00 71.44 92 ASN A O 1
ATOM 785 N N . TYR A 1 93 ? 2.291 -10.570 -7.575 1.00 68.06 93 TYR A N 1
ATOM 786 C CA . TYR A 1 93 ? 2.726 -9.172 -7.579 1.00 68.06 93 TYR A CA 1
ATOM 787 C C . TYR A 1 93 ? 1.867 -8.323 -8.523 1.00 68.06 93 TYR A C 1
ATOM 789 O O . TYR A 1 93 ? 1.630 -8.664 -9.685 1.00 68.06 93 TYR A O 1
ATOM 797 N N . THR A 1 94 ? 1.459 -7.153 -8.042 1.00 72.88 94 THR A N 1
ATOM 798 C CA . THR A 1 94 ? 0.841 -6.123 -8.882 1.00 72.88 94 THR A CA 1
ATOM 799 C C . THR A 1 94 ? 1.849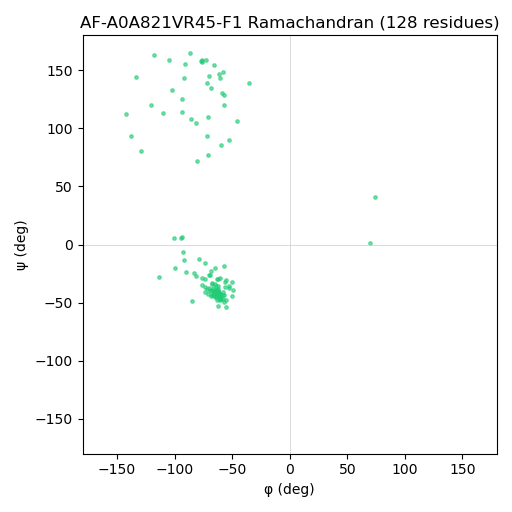 -5.589 -9.902 1.00 72.88 94 THR A C 1
ATOM 801 O O . THR A 1 94 ? 3.059 -5.568 -9.663 1.00 72.88 94 THR A O 1
ATOM 804 N N . LEU A 1 95 ? 1.361 -5.069 -11.035 1.00 73.44 95 LEU A N 1
ATOM 805 C CA . LEU A 1 95 ? 2.225 -4.428 -12.039 1.00 73.44 95 LEU A CA 1
ATOM 806 C C . LEU A 1 95 ? 3.058 -3.287 -11.435 1.00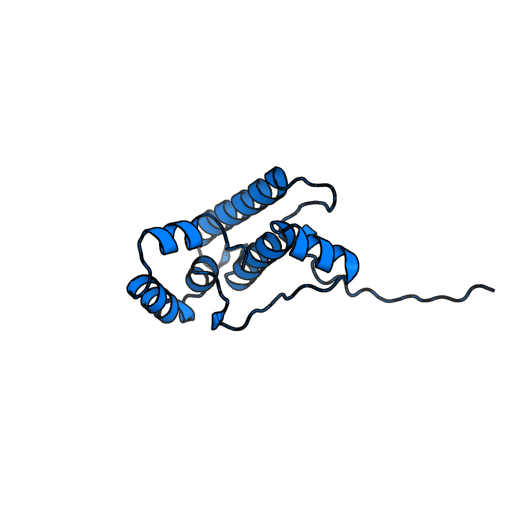 73.44 95 LEU A C 1
ATOM 808 O O . LEU A 1 95 ? 4.187 -3.051 -11.852 1.00 73.44 95 LEU A O 1
ATOM 812 N N . GLN A 1 96 ? 2.518 -2.592 -10.433 1.00 72.94 96 GLN A N 1
ATOM 813 C CA . GLN A 1 96 ? 3.221 -1.523 -9.733 1.00 72.94 96 GLN A CA 1
ATOM 814 C C . GLN A 1 96 ? 4.385 -2.053 -8.886 1.00 72.94 96 GLN A C 1
ATOM 816 O O . GLN A 1 96 ? 5.453 -1.446 -8.894 1.00 72.94 96 GLN A O 1
ATOM 821 N N . GLN A 1 97 ? 4.209 -3.189 -8.205 1.00 74.12 97 GLN A N 1
ATOM 822 C CA . GLN A 1 97 ? 5.280 -3.861 -7.460 1.00 74.12 97 GLN A CA 1
ATOM 823 C C . GLN A 1 97 ? 6.365 -4.385 -8.406 1.00 74.12 97 GLN A C 1
ATOM 825 O O . GLN A 1 97 ? 7.545 -4.154 -8.167 1.00 74.12 97 GLN A O 1
ATOM 830 N N . LEU A 1 98 ? 5.979 -4.994 -9.532 1.00 78.31 98 LEU A N 1
ATOM 831 C CA . LEU A 1 98 ? 6.933 -5.428 -10.561 1.00 78.31 98 LEU A CA 1
ATOM 832 C C . LEU A 1 98 ? 7.701 -4.247 -11.174 1.00 78.31 98 LEU A C 1
ATOM 834 O O . LEU A 1 98 ? 8.878 -4.371 -11.484 1.00 78.31 98 LEU A O 1
ATOM 838 N N . ALA A 1 99 ? 7.057 -3.088 -11.335 1.00 72.75 99 ALA A N 1
ATOM 839 C CA . ALA A 1 99 ? 7.694 -1.877 -11.854 1.00 72.75 99 ALA A CA 1
ATOM 840 C C . ALA A 1 99 ? 8.642 -1.189 -10.858 1.00 72.75 99 ALA A C 1
ATOM 842 O O . ALA A 1 99 ? 9.420 -0.314 -11.262 1.00 72.75 99 ALA A O 1
ATOM 843 N N . ALA A 1 100 ? 8.553 -1.530 -9.570 1.00 72.00 100 ALA A N 1
ATOM 844 C CA . ALA A 1 100 ? 9.460 -1.025 -8.548 1.00 72.00 100 ALA A CA 1
ATOM 845 C C . ALA A 1 100 ? 10.821 -1.729 -8.612 1.00 72.00 100 ALA A C 1
ATOM 847 O O . ALA A 1 100 ? 11.846 -1.075 -8.414 1.00 72.00 100 ALA A O 1
ATOM 848 N N . GLU A 1 101 ? 10.824 -3.019 -8.955 1.00 74.44 101 GLU A N 1
ATOM 849 C CA . GLU A 1 101 ? 12.014 -3.864 -9.007 1.00 74.44 101 GLU A CA 1
ATOM 850 C C . GLU A 1 101 ? 12.618 -3.895 -10.425 1.00 74.44 101 GLU A C 1
ATOM 852 O O . GLU A 1 101 ? 11.999 -4.428 -11.353 1.00 74.44 101 GLU A O 1
ATOM 857 N N . PRO A 1 102 ? 13.834 -3.356 -10.647 1.00 70.62 102 PRO A N 1
ATOM 858 C CA . PRO A 1 102 ? 14.437 -3.316 -11.981 1.00 70.62 102 PRO A CA 1
ATOM 859 C C . PRO A 1 102 ? 14.700 -4.716 -12.553 1.00 70.62 102 PRO A C 1
ATOM 861 O O . PRO A 1 102 ? 14.621 -4.907 -13.767 1.00 70.62 102 PRO A O 1
ATOM 864 N N . GLU A 1 103 ? 14.954 -5.701 -11.691 1.00 76.88 103 GLU A N 1
ATOM 865 C CA . GLU A 1 103 ? 15.183 -7.097 -12.078 1.00 76.88 103 GLU A CA 1
ATOM 866 C C . GLU A 1 103 ? 13.910 -7.777 -12.606 1.00 76.88 103 GLU A C 1
ATOM 868 O O . GLU A 1 103 ? 13.974 -8.657 -13.464 1.00 76.88 103 GLU A O 1
ATOM 873 N N . LEU A 1 104 ? 12.735 -7.309 -12.175 1.00 78.50 104 LEU A N 1
ATOM 874 C CA . LEU A 1 104 ? 11.432 -7.853 -12.566 1.00 78.50 104 LEU A CA 1
ATOM 875 C C . LEU A 1 104 ? 10.811 -7.120 -13.763 1.00 78.50 104 LEU A C 1
ATOM 877 O O . LEU A 1 104 ? 9.688 -7.416 -14.177 1.00 78.50 104 LEU A O 1
ATOM 881 N N . ALA A 1 105 ? 11.549 -6.199 -14.389 1.00 75.81 105 ALA A N 1
ATOM 882 C CA . ALA A 1 105 ? 11.073 -5.441 -15.543 1.00 75.81 105 ALA A CA 1
ATOM 883 C C . ALA A 1 105 ? 10.709 -6.334 -16.744 1.00 75.81 105 ALA A C 1
ATOM 885 O O . ALA A 1 105 ? 9.844 -5.974 -17.545 1.00 75.81 105 ALA A O 1
ATOM 886 N N . ASN A 1 106 ? 11.355 -7.494 -16.888 1.00 80.62 106 ASN A N 1
ATOM 887 C CA . ASN A 1 106 ? 11.024 -8.453 -17.943 1.00 80.62 106 ASN A CA 1
ATOM 888 C C . ASN A 1 106 ? 9.672 -9.129 -17.690 1.00 80.62 106 ASN A C 1
ATOM 890 O O . ASN A 1 106 ? 8.863 -9.215 -18.611 1.00 80.62 106 ASN A O 1
ATOM 894 N N . GLU A 1 107 ? 9.398 -9.516 -16.445 1.00 80.50 107 GLU A N 1
ATOM 895 C CA . GLU A 1 107 ? 8.106 -10.078 -16.037 1.00 80.50 107 GLU A CA 1
ATOM 896 C C . GLU A 1 107 ? 6.982 -9.052 -16.225 1.00 80.50 107 GLU A C 1
ATOM 898 O O . GLU A 1 107 ? 5.947 -9.350 -16.821 1.00 80.50 107 GLU A O 1
ATOM 903 N N . LEU A 1 108 ? 7.228 -7.796 -15.838 1.00 81.06 108 LEU A N 1
ATOM 904 C CA . LEU A 1 108 ? 6.307 -6.691 -16.096 1.00 81.06 108 LEU A CA 1
ATOM 905 C C . LEU A 1 108 ? 5.977 -6.555 -17.590 1.00 81.06 108 LEU A C 1
ATOM 907 O O . LEU A 1 108 ? 4.810 -6.432 -17.960 1.00 81.06 108 LEU A O 1
ATOM 911 N N . LYS A 1 109 ? 6.994 -6.583 -18.462 1.00 80.81 109 LYS A N 1
ATOM 912 C CA . LYS A 1 109 ? 6.803 -6.495 -19.919 1.00 80.81 109 LYS A CA 1
ATOM 913 C C . LYS A 1 109 ? 5.983 -7.667 -20.449 1.00 80.81 109 LYS A C 1
ATOM 915 O O . LYS A 1 109 ? 5.142 -7.454 -21.317 1.00 80.81 109 LYS A O 1
ATOM 920 N N . THR A 1 110 ? 6.213 -8.877 -19.949 1.00 83.06 110 THR A N 1
ATOM 921 C CA . THR A 1 110 ? 5.443 -10.065 -20.335 1.00 83.06 110 THR A CA 1
ATOM 922 C C . THR A 1 110 ? 3.978 -9.917 -19.942 1.00 83.06 110 THR A C 1
ATOM 924 O O . THR A 1 110 ? 3.102 -10.083 -20.790 1.00 83.06 110 THR A O 1
ATOM 927 N N . ARG A 1 111 ? 3.692 -9.502 -18.702 1.00 80.44 111 ARG A N 1
ATOM 928 C CA . ARG A 1 111 ? 2.311 -9.269 -18.249 1.00 80.44 111 ARG A CA 1
ATOM 929 C C . ARG A 1 111 ? 1.619 -8.167 -19.040 1.00 80.44 111 ARG A C 1
ATOM 931 O O . ARG A 1 111 ? 0.477 -8.343 -19.438 1.00 80.44 111 ARG A O 1
ATOM 938 N N . LEU A 1 112 ? 2.316 -7.069 -19.333 1.00 80.94 112 LEU A N 1
ATOM 939 C CA . LEU A 1 112 ? 1.770 -5.977 -20.145 1.00 80.94 112 LEU A CA 1
ATOM 940 C C . LEU A 1 112 ? 1.481 -6.392 -21.594 1.00 80.94 112 LEU A C 1
ATOM 942 O O . LEU A 1 112 ? 0.522 -5.897 -22.171 1.00 80.94 112 LEU A O 1
ATOM 946 N N . LYS A 1 113 ? 2.283 -7.290 -22.184 1.00 80.88 113 LYS A N 1
ATOM 947 C CA . LYS A 1 113 ? 2.034 -7.826 -23.535 1.00 80.88 113 LYS A CA 1
ATOM 948 C C . LYS A 1 113 ? 0.790 -8.708 -23.598 1.00 80.88 113 LYS A C 1
ATOM 950 O O . LYS A 1 113 ? 0.124 -8.730 -24.627 1.00 80.88 113 LYS A O 1
ATOM 955 N N . ASN A 1 114 ? 0.505 -9.425 -22.516 1.00 79.19 114 ASN A N 1
ATOM 956 C CA . ASN A 1 114 ? -0.605 -10.370 -22.448 1.00 79.19 114 ASN A CA 1
ATOM 957 C C . ASN A 1 114 ? -1.899 -9.736 -21.909 1.00 79.19 114 ASN A C 1
ATOM 959 O O . ASN A 1 114 ? -2.956 -10.347 -22.027 1.00 79.19 114 ASN A O 1
ATOM 963 N N . ALA A 1 115 ? -1.827 -8.535 -21.327 1.00 77.06 115 ALA A N 1
ATOM 964 C CA . ALA A 1 115 ? -2.967 -7.843 -20.736 1.00 77.06 115 ALA A CA 1
ATOM 965 C C . ALA A 1 115 ? -3.673 -6.910 -21.732 1.00 77.06 115 ALA A C 1
ATOM 967 O O . ALA A 1 115 ? -3.053 -6.206 -22.531 1.00 77.06 115 ALA A O 1
ATOM 968 N N . THR A 1 116 ? -4.995 -6.839 -21.633 1.00 78.25 116 THR A N 1
ATOM 969 C CA . THR A 1 116 ? -5.819 -5.866 -22.355 1.00 78.25 116 THR A CA 1
ATOM 970 C C . THR A 1 116 ? -5.755 -4.481 -21.703 1.00 78.25 116 THR A C 1
ATOM 972 O O . THR A 1 116 ? -5.508 -4.336 -20.507 1.00 78.25 116 THR A O 1
ATOM 975 N N . LEU A 1 117 ? -6.058 -3.421 -22.465 1.00 67.12 117 LEU A N 1
ATOM 976 C CA . LEU A 1 117 ? -6.106 -2.044 -21.940 1.00 67.12 117 LEU A CA 1
ATOM 977 C C . LEU A 1 117 ? -7.061 -1.882 -20.739 1.00 67.12 117 LEU A C 1
ATOM 979 O O . LEU A 1 117 ? -6.802 -1.062 -19.859 1.00 67.12 117 LEU A O 1
ATOM 983 N N . ARG A 1 118 ? -8.145 -2.672 -20.675 1.00 63.59 118 ARG A N 1
ATOM 984 C CA . ARG A 1 118 ? -9.062 -2.700 -19.520 1.00 63.59 118 ARG A CA 1
ATOM 985 C C . ARG A 1 118 ? -8.400 -3.294 -18.278 1.00 63.59 118 ARG A C 1
ATOM 987 O O . ARG A 1 118 ? -8.527 -2.716 -17.202 1.00 63.59 118 ARG A O 1
ATOM 994 N N . GLU A 1 119 ? -7.678 -4.397 -18.433 1.00 65.38 119 GLU A N 1
ATOM 995 C CA . GLU A 1 119 ? -6.968 -5.066 -17.338 1.00 65.38 119 GLU A CA 1
ATOM 996 C C . GLU A 1 119 ? -5.801 -4.217 -16.838 1.00 65.38 119 GLU A C 1
ATOM 998 O O . GLU A 1 119 ? -5.623 -4.073 -15.636 1.00 65.38 119 GLU A O 1
ATOM 1003 N N . ILE A 1 120 ? -5.069 -3.551 -17.735 1.00 64.00 120 ILE A N 1
ATOM 1004 C CA . ILE A 1 120 ? -3.990 -2.624 -17.365 1.00 64.00 120 ILE A CA 1
ATOM 1005 C C . ILE A 1 120 ? -4.536 -1.451 -16.540 1.00 64.00 120 ILE A C 1
ATOM 1007 O O . ILE A 1 120 ? -3.942 -1.082 -15.529 1.00 64.00 120 ILE A O 1
ATOM 1011 N N . ASN A 1 121 ? -5.678 -0.874 -16.932 1.00 56.91 121 ASN A N 1
ATOM 1012 C CA . ASN A 1 121 ? -6.287 0.230 -16.189 1.00 56.91 121 ASN A CA 1
ATOM 1013 C C . ASN A 1 121 ? -6.777 -0.210 -14.800 1.00 56.91 121 ASN A C 1
ATOM 1015 O O . ASN A 1 121 ? -6.625 0.525 -13.827 1.00 56.91 121 ASN A O 1
ATOM 1019 N N . PHE A 1 122 ? -7.315 -1.427 -14.697 1.00 59.12 122 PHE A N 1
ATOM 1020 C CA . PHE A 1 122 ? -7.674 -2.031 -13.417 1.00 59.12 122 PHE A CA 1
ATOM 1021 C C . PHE A 1 122 ? -6.417 -2.205 -12.548 1.00 59.12 122 PHE A C 1
ATOM 1023 O O . PHE A 1 122 ? -6.330 -1.611 -11.483 1.00 59.12 122 PHE A O 1
ATOM 1030 N N . LEU A 1 123 ? -5.371 -2.851 -13.073 1.00 57.28 123 LEU A N 1
ATOM 1031 C CA . LEU A 1 123 ? -4.107 -3.148 -12.384 1.00 57.28 123 LEU A CA 1
ATOM 1032 C C . LEU A 1 123 ? -3.261 -1.917 -11.998 1.00 57.28 123 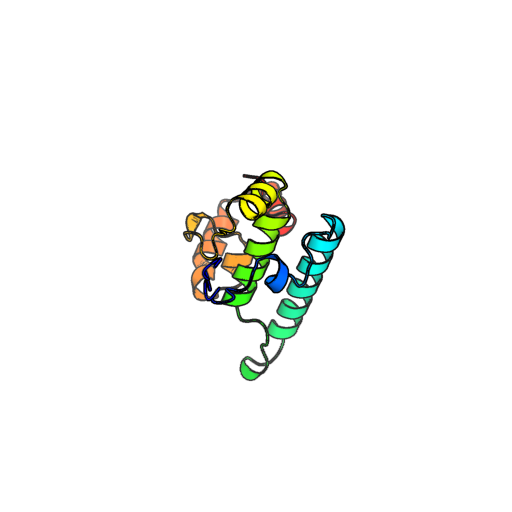LEU A C 1
ATOM 1034 O O . LEU A 1 123 ? -2.388 -2.024 -11.135 1.00 57.28 123 LEU A O 1
ATOM 1038 N N . LEU A 1 124 ? -3.476 -0.759 -12.633 1.00 58.59 124 LEU A N 1
ATOM 1039 C CA . LEU A 1 124 ? -2.757 0.489 -12.343 1.00 58.59 124 LEU A CA 1
ATOM 1040 C C . LEU A 1 124 ? -3.534 1.466 -11.449 1.00 58.59 124 LEU A C 1
ATOM 1042 O O . LEU A 1 124 ? -2.900 2.346 -10.861 1.00 58.59 124 LEU A O 1
ATOM 1046 N N . ILE A 1 125 ? -4.863 1.352 -11.349 1.00 51.41 125 ILE A N 1
ATOM 1047 C CA . ILE A 1 125 ? -5.715 2.312 -10.620 1.00 51.41 125 ILE A CA 1
ATOM 1048 C C . ILE A 1 125 ? -6.373 1.687 -9.381 1.00 51.41 125 ILE A C 1
ATOM 1050 O O . ILE A 1 125 ? -6.596 2.407 -8.405 1.00 51.41 125 ILE A O 1
ATOM 1054 N N . TYR A 1 126 ? -6.610 0.373 -9.370 1.00 49.09 126 TYR A N 1
ATOM 1055 C CA . TYR A 1 126 ? -7.165 -0.359 -8.232 1.00 49.09 126 TYR A CA 1
ATOM 1056 C C . TYR A 1 126 ? -6.498 -1.740 -8.113 1.00 49.09 126 TYR A C 1
ATOM 1058 O O . TYR A 1 126 ? -6.719 -2.589 -8.976 1.00 49.09 126 TYR A O 1
ATOM 1066 N N . PRO A 1 127 ? -5.693 -2.020 -7.069 1.00 41.81 127 PRO A N 1
ATOM 1067 C CA . PRO A 1 127 ? -5.309 -3.402 -6.803 1.00 41.81 127 PRO A CA 1
ATOM 1068 C C . PRO A 1 127 ? -6.593 -4.223 -6.618 1.00 41.81 127 PRO A C 1
ATOM 1070 O O . PRO A 1 127 ? -7.522 -3.798 -5.932 1.00 41.81 127 PRO A O 1
ATOM 1073 N N . SER A 1 128 ? -6.677 -5.331 -7.346 1.00 3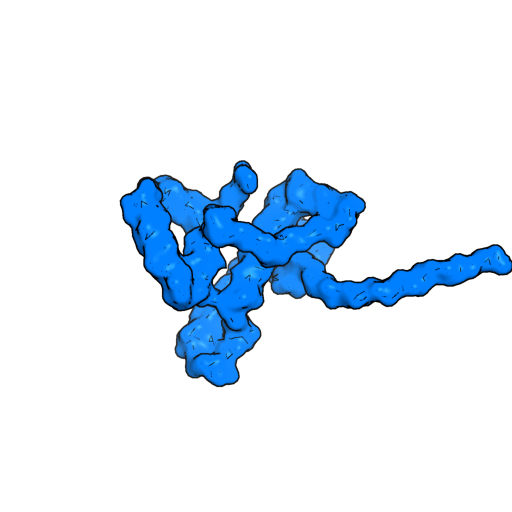6.84 128 SER A N 1
ATOM 1074 C CA . SER A 1 128 ? -7.905 -6.098 -7.523 1.00 36.84 128 SER A CA 1
ATOM 1075 C C . SER A 1 128 ? -8.478 -6.629 -6.201 1.00 36.84 128 SER A C 1
ATOM 1077 O O . SER A 1 128 ? -7.705 -7.108 -5.369 1.00 36.84 128 SER A O 1
ATOM 1079 N N . PRO A 1 129 ? -9.816 -6.662 -6.044 1.00 36.88 129 PRO A N 1
ATOM 1080 C CA . PRO A 1 129 ? -10.493 -7.489 -5.057 1.00 36.88 129 PRO A CA 1
ATOM 1081 C C . PRO A 1 129 ? -10.589 -8.917 -5.612 1.00 36.88 129 PRO A C 1
ATOM 1083 O O . PRO A 1 129 ? -11.640 -9.347 -6.077 1.00 36.88 129 PRO A O 1
ATOM 1086 N N . PHE A 1 130 ? -9.459 -9.614 -5.671 1.00 37.19 130 PHE A N 1
ATOM 1087 C CA . PHE A 1 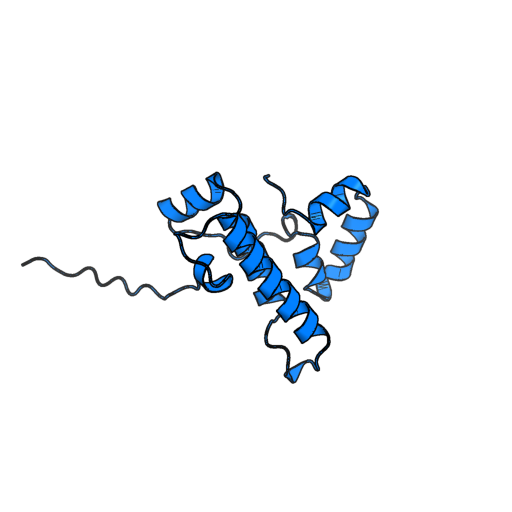130 ? -9.423 -11.070 -5.796 1.00 37.19 130 PHE A CA 1
ATOM 1088 C C . PHE A 1 130 ? -8.399 -11.624 -4.795 1.00 37.19 130 PHE A C 1
ATOM 1090 O O . PHE A 1 130 ? -7.489 -10.860 -4.371 1.00 37.19 130 PHE A O 1
#

Nearest PDB structures (foldseek):
  2m6y-assembly1_A  TM=7.183E-01  e=2.674E-02  Homo sapiens
  6rzy-assembly2_B  TM=7.980E-01  e=5.641E-02  Plasmodium falciparum 3D7
  2qsa-assembly1_A  TM=8.321E-01  e=2.028E-01  Caenorhabditis elegans
  6psi-assembly1_C  TM=5.847E-01  e=2.535E-02  Thermus thermophilus HB8
  2ctq-assembly1_A  TM=6.795E-01  e=2.793E-01  Homo sapiens